Protein AF-A0A2E5C529-F1 (afdb_monomer_lite)

Secondary structure (DSSP, 8-state):
---PPP---HHHHHHHHHHHHHHHHHHHHHSPPPPPP-TTS--GGGHHHHHHHHHTT-----PPPPPBGGGSSS-BSSSSSSBBGGGHHHHHHHHHHHHHH--TT---B--SSHHHHHHHHHHHSS-SB-

Sequence (130 aa):
MNLGTPIISNKRKWLVIAVALSVIALAVIVFESPAIADLSEENRHEVPTLKAQWQKGEVIVLVRHLERCDKADSPCLTGTEGITARSVDKGQALSEDFYRLGLLNSDVYNSPLDRTAQTESIVFGDRGFD

Structure (mmCIF, N/CA/C/O backbone):
data_AF-A0A2E5C529-F1
#
_entry.id   AF-A0A2E5C529-F1
#
loop_
_atom_site.group_PDB
_atom_site.id
_atom_site.type_symbol
_atom_site.label_atom_id
_atom_site.label_alt_id
_atom_site.label_comp_id
_atom_site.label_asym_id
_atom_site.label_entity_id
_atom_site.label_seq_id
_atom_site.pdbx_PDB_ins_code
_atom_site.Cartn_x
_atom_site.Cartn_y
_atom_site.Cartn_z
_atom_site.occupancy
_atom_site.B_iso_or_equiv
_atom_site.auth_seq_id
_atom_site.auth_comp_id
_atom_site.auth_asym_id
_atom_site.auth_atom_id
_atom_site.pdbx_PDB_model_num
ATOM 1 N N . MET A 1 1 ? 42.534 41.849 -46.252 1.00 37.28 1 MET A N 1
ATOM 2 C CA . MET A 1 1 ? 42.667 40.766 -45.253 1.00 37.28 1 MET A CA 1
ATOM 3 C C . MET A 1 1 ? 41.685 39.665 -45.625 1.00 37.28 1 MET A C 1
ATOM 5 O O . MET A 1 1 ? 40.520 39.766 -45.279 1.00 37.28 1 MET A O 1
ATOM 9 N N . ASN A 1 2 ? 42.113 38.675 -46.413 1.00 38.59 2 ASN A N 1
ATOM 10 C CA . ASN A 1 2 ? 41.276 37.515 -46.726 1.00 38.59 2 ASN A CA 1
ATOM 11 C C . ASN A 1 2 ? 41.535 36.450 -45.659 1.00 38.59 2 ASN A C 1
ATOM 13 O O . ASN A 1 2 ? 42.635 35.904 -45.595 1.00 38.59 2 ASN A O 1
ATOM 17 N N . LEU A 1 3 ? 40.545 36.204 -44.798 1.00 46.62 3 LEU A N 1
ATOM 18 C CA . LEU A 1 3 ? 40.567 35.073 -43.877 1.00 46.62 3 LEU A CA 1
ATOM 19 C C . LEU A 1 3 ? 40.492 33.790 -44.710 1.00 46.62 3 LEU A C 1
ATOM 21 O O . LEU A 1 3 ? 39.484 33.522 -45.362 1.00 46.62 3 LEU A O 1
ATOM 25 N N . GLY A 1 4 ? 41.581 33.022 -44.708 1.00 46.84 4 GLY A N 1
ATOM 26 C CA . GLY A 1 4 ? 41.635 31.711 -45.338 1.00 46.84 4 GLY A CA 1
ATOM 27 C C . GLY A 1 4 ? 40.574 30.794 -44.739 1.00 46.84 4 GLY A C 1
ATOM 28 O O . GLY A 1 4 ? 40.568 30.526 -43.538 1.00 46.84 4 GLY A O 1
ATOM 29 N N . THR A 1 5 ? 39.669 30.314 -45.583 1.00 60.31 5 THR A N 1
ATOM 30 C CA . THR A 1 5 ? 38.733 29.254 -45.230 1.00 60.31 5 THR A CA 1
ATOM 31 C C . THR A 1 5 ? 39.529 27.972 -44.962 1.00 60.31 5 THR A C 1
ATOM 33 O O . THR A 1 5 ? 40.329 27.556 -45.804 1.00 60.31 5 THR A O 1
ATOM 36 N N . PRO A 1 6 ? 39.371 27.318 -43.797 1.00 58.84 6 PRO A N 1
ATOM 37 C CA . PRO A 1 6 ? 40.103 26.092 -43.524 1.00 58.84 6 PRO A CA 1
ATOM 38 C C . PRO A 1 6 ? 39.607 24.988 -44.465 1.00 58.84 6 PRO A C 1
ATOM 40 O O . PRO A 1 6 ? 38.444 24.584 -44.417 1.00 58.84 6 PRO A O 1
ATOM 43 N N . ILE A 1 7 ? 40.495 24.480 -45.323 1.00 59.84 7 ILE A N 1
ATOM 44 C CA . ILE A 1 7 ? 40.235 23.320 -46.184 1.00 59.84 7 ILE A CA 1
ATOM 45 C C . ILE A 1 7 ? 40.191 22.082 -45.283 1.00 59.84 7 ILE A C 1
ATOM 47 O O . ILE A 1 7 ? 41.201 21.458 -44.964 1.00 59.84 7 ILE A O 1
ATOM 51 N N . ILE A 1 8 ? 38.996 21.750 -44.802 1.00 59.84 8 ILE A N 1
ATOM 52 C CA . ILE A 1 8 ? 38.764 20.549 -44.003 1.00 59.84 8 ILE A CA 1
ATOM 53 C C . ILE A 1 8 ? 38.844 19.338 -44.942 1.00 59.84 8 ILE A C 1
ATOM 55 O O . ILE A 1 8 ? 37.972 19.153 -45.791 1.00 59.84 8 ILE A O 1
ATOM 59 N N . SER A 1 9 ? 39.885 18.515 -44.776 1.00 71.44 9 SER A N 1
ATOM 60 C CA . SER A 1 9 ? 40.046 17.214 -45.446 1.00 71.44 9 SER A CA 1
ATOM 61 C C . SER A 1 9 ? 38.760 16.387 -45.361 1.00 71.44 9 SER A C 1
ATOM 63 O O . SER A 1 9 ? 38.138 16.318 -44.297 1.00 71.44 9 SER A O 1
ATOM 65 N N . ASN A 1 10 ? 38.383 15.725 -46.461 1.00 75.25 10 ASN A N 1
ATOM 66 C CA . ASN A 1 10 ? 37.157 14.926 -46.543 1.00 75.25 10 ASN A CA 1
ATOM 67 C C . ASN A 1 10 ? 37.049 13.941 -45.365 1.00 75.25 10 ASN A C 1
ATOM 69 O O . ASN A 1 10 ? 36.001 13.852 -44.737 1.00 75.25 10 ASN A O 1
ATOM 73 N N . LYS A 1 11 ? 38.162 13.306 -44.968 1.00 77.06 11 LYS A N 1
ATOM 74 C CA . LYS A 1 11 ? 38.215 12.369 -43.831 1.00 77.06 11 LYS A CA 1
ATOM 75 C C . LYS A 1 11 ? 37.809 13.011 -42.497 1.00 77.06 11 LYS A C 1
ATOM 77 O O . LYS A 1 11 ? 37.128 12.379 -41.699 1.00 77.06 11 LYS A O 1
ATOM 82 N N . ARG A 1 12 ? 38.179 14.277 -42.268 1.00 82.19 12 ARG A N 1
ATOM 83 C CA . ARG A 1 12 ? 37.823 15.021 -41.049 1.00 82.19 12 ARG A CA 1
ATOM 84 C C . ARG A 1 12 ? 36.345 15.423 -41.044 1.00 82.19 12 ARG A C 1
ATOM 86 O O . ARG A 1 12 ? 35.736 15.412 -39.983 1.00 82.19 12 ARG A O 1
ATOM 93 N N . LYS 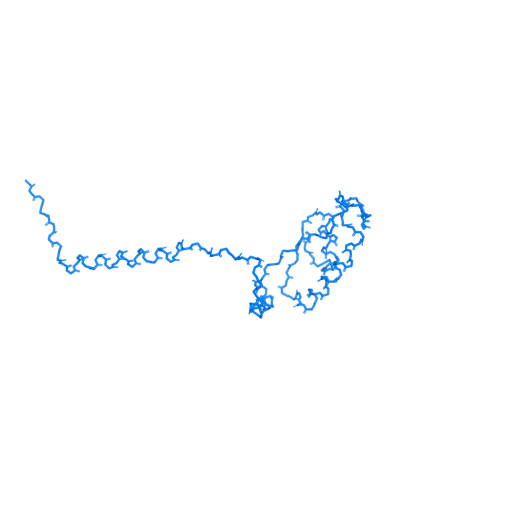A 1 13 ? 35.754 15.714 -42.212 1.00 84.00 13 LYS A N 1
ATOM 94 C CA . LYS A 1 13 ? 34.302 15.953 -42.337 1.00 84.00 13 LYS A CA 1
ATOM 95 C C . LYS A 1 13 ? 33.501 14.693 -42.000 1.00 84.00 13 LYS A C 1
ATOM 97 O O . LYS A 1 13 ? 32.586 14.766 -41.190 1.00 84.00 13 LYS A O 1
ATOM 102 N N . TRP A 1 14 ? 33.896 13.543 -42.549 1.00 90.00 14 TRP A N 1
ATOM 103 C CA . TRP A 1 14 ? 33.265 12.252 -42.251 1.00 90.00 14 TRP A CA 1
ATOM 104 C C . TRP A 1 14 ? 33.359 11.878 -40.768 1.00 90.00 14 TRP A C 1
ATOM 106 O O . TRP A 1 14 ? 32.382 11.405 -40.197 1.00 90.00 14 TRP A O 1
ATOM 116 N N . LEU A 1 15 ? 34.498 12.153 -40.124 1.00 92.69 15 LEU A N 1
ATOM 117 C CA . LEU A 1 15 ? 34.688 11.864 -38.702 1.00 92.69 15 LEU A CA 1
ATOM 118 C C . LEU A 1 15 ? 33.799 12.741 -37.805 1.00 92.69 15 LEU A C 1
ATOM 120 O O . LEU A 1 15 ? 33.190 12.233 -36.871 1.00 92.69 15 LEU A O 1
ATOM 124 N N . VAL A 1 16 ? 33.658 14.032 -38.123 1.00 92.31 16 VAL A N 1
ATOM 125 C CA . VAL A 1 16 ? 32.743 14.935 -37.400 1.00 92.31 16 VAL A CA 1
ATOM 126 C C . VAL A 1 16 ? 31.286 14.497 -37.565 1.00 92.31 16 VAL A C 1
ATOM 128 O O . VAL A 1 16 ? 30.544 14.491 -36.587 1.00 92.31 16 VAL A O 1
ATOM 131 N N . ILE A 1 17 ? 30.884 14.085 -38.771 1.00 94.25 17 ILE A N 1
ATOM 132 C CA . ILE A 1 17 ? 29.526 13.581 -39.030 1.00 94.25 17 ILE A CA 1
ATOM 133 C C . ILE A 1 17 ? 29.262 12.302 -38.232 1.00 94.25 17 ILE A C 1
ATOM 135 O O . ILE A 1 17 ? 28.224 12.199 -37.585 1.00 94.25 17 ILE A O 1
ATOM 139 N N . ALA A 1 18 ? 30.199 11.351 -38.229 1.00 95.06 18 ALA A N 1
ATOM 140 C CA . ALA A 1 18 ? 30.051 10.104 -37.484 1.00 95.06 18 ALA A CA 1
ATOM 141 C C . ALA A 1 18 ? 29.884 10.357 -35.978 1.00 95.06 18 ALA A C 1
ATOM 143 O O . ALA A 1 18 ? 28.984 9.803 -35.358 1.00 95.06 18 ALA A O 1
ATOM 144 N N . VAL A 1 19 ? 30.700 11.246 -35.403 1.00 96.19 19 VAL A N 1
ATOM 145 C CA . VAL A 1 19 ? 30.600 11.618 -33.983 1.00 96.19 19 VAL A CA 1
ATOM 146 C C . VAL A 1 19 ? 29.263 12.297 -33.687 1.00 96.19 19 VAL A C 1
ATOM 148 O O . VAL A 1 19 ? 28.610 11.944 -32.709 1.00 96.19 19 VAL A O 1
ATOM 151 N N . ALA A 1 20 ? 28.827 13.231 -34.536 1.00 95.69 20 ALA A N 1
ATOM 152 C CA . ALA A 1 20 ? 27.545 13.909 -34.363 1.00 95.69 20 ALA A CA 1
ATOM 153 C C . ALA A 1 20 ? 26.367 12.922 -34.407 1.00 95.69 20 ALA A C 1
ATOM 155 O O . ALA A 1 20 ? 25.486 12.991 -33.553 1.00 95.69 20 ALA A O 1
ATOM 156 N N . LEU A 1 21 ? 26.378 11.968 -35.343 1.00 96.81 21 LEU A N 1
ATOM 157 C CA . LEU A 1 21 ? 25.353 10.926 -35.432 1.00 96.81 21 LEU A CA 1
ATOM 158 C C . LEU A 1 21 ? 25.348 10.018 -34.199 1.00 96.81 21 LEU A C 1
ATOM 160 O O . LEU A 1 21 ? 24.276 9.731 -33.675 1.00 96.81 21 LEU A O 1
ATOM 164 N N . SER A 1 22 ? 26.518 9.618 -33.696 1.00 96.19 22 SER A N 1
ATOM 165 C CA . SER A 1 22 ? 26.614 8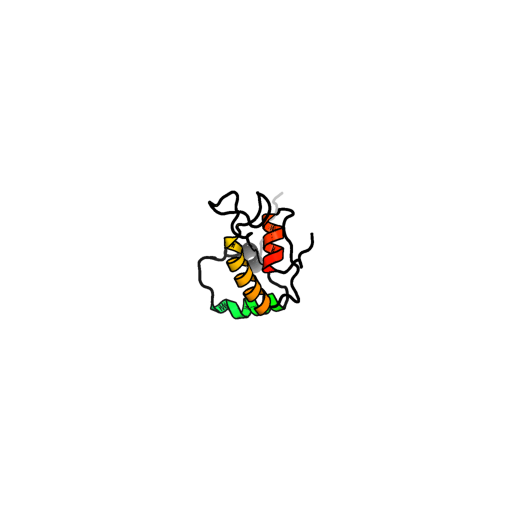.813 -32.472 1.00 96.19 22 SER A CA 1
ATOM 166 C C . SER A 1 22 ? 26.078 9.553 -31.246 1.00 96.19 22 SER A C 1
ATOM 168 O O . SER A 1 22 ? 25.374 8.957 -30.437 1.00 96.19 22 SER A O 1
ATOM 170 N N . VAL A 1 23 ? 26.372 10.851 -31.113 1.00 96.81 23 VAL A N 1
ATOM 171 C CA . VAL A 1 23 ? 25.853 11.679 -30.011 1.00 96.81 23 VAL A CA 1
ATOM 172 C C . VAL A 1 23 ? 24.336 11.826 -30.107 1.00 96.81 23 VAL A C 1
ATOM 174 O O . VAL A 1 23 ? 23.655 11.697 -29.094 1.00 96.81 23 VAL A O 1
ATOM 177 N N . ILE A 1 24 ? 23.795 12.044 -31.309 1.00 96.06 24 ILE A N 1
ATOM 178 C CA . ILE A 1 24 ? 22.344 12.125 -31.526 1.00 96.06 24 ILE A CA 1
ATOM 179 C C . ILE A 1 24 ? 21.677 10.787 -31.192 1.00 96.06 24 ILE A C 1
ATOM 181 O O . ILE A 1 24 ? 20.684 10.777 -30.473 1.00 96.06 24 ILE A O 1
ATOM 185 N N . ALA A 1 25 ? 22.230 9.664 -31.654 1.00 95.44 25 ALA A N 1
ATOM 186 C CA . ALA A 1 25 ? 21.694 8.338 -31.352 1.00 95.44 25 ALA A CA 1
ATOM 187 C C . ALA A 1 25 ? 21.698 8.052 -29.843 1.00 95.44 25 ALA A C 1
ATOM 189 O O . ALA A 1 25 ? 20.701 7.582 -29.302 1.00 95.44 25 ALA A O 1
ATOM 190 N N . LEU A 1 26 ? 22.787 8.397 -29.150 1.00 95.38 26 LEU A N 1
ATOM 191 C CA . LEU A 1 26 ? 22.873 8.248 -27.700 1.00 95.38 26 LEU A CA 1
ATOM 192 C C . LEU A 1 26 ? 21.856 9.141 -26.980 1.00 95.38 26 LEU A C 1
ATOM 194 O O . LEU A 1 26 ? 21.214 8.691 -26.038 1.00 95.38 26 LEU A O 1
ATOM 198 N N . ALA A 1 27 ? 21.680 10.384 -27.435 1.00 94.44 27 ALA A N 1
ATOM 199 C CA . ALA A 1 27 ? 20.683 11.288 -26.877 1.00 94.44 27 ALA A CA 1
ATOM 200 C C . ALA A 1 27 ? 19.263 10.731 -27.052 1.00 94.44 27 ALA A C 1
ATOM 202 O O . ALA A 1 27 ? 18.497 10.749 -26.098 1.00 94.44 27 ALA A O 1
ATOM 203 N N . VAL A 1 28 ? 18.926 10.180 -28.222 1.00 93.50 28 VAL A N 1
ATOM 204 C CA . VAL A 1 28 ? 17.614 9.550 -28.448 1.00 93.50 28 VAL A CA 1
ATOM 205 C C . VAL A 1 28 ? 17.370 8.417 -27.452 1.00 93.50 28 VAL A C 1
ATO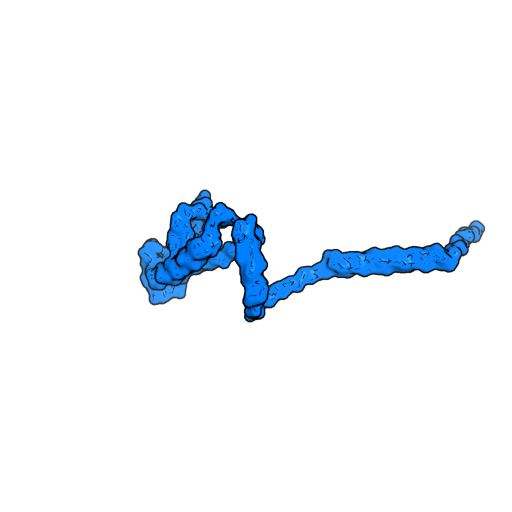M 207 O O . VAL A 1 28 ? 16.312 8.396 -26.843 1.00 93.50 28 VAL A O 1
ATOM 210 N N . ILE A 1 29 ? 18.355 7.543 -27.223 1.00 88.69 29 ILE A N 1
ATOM 211 C CA . ILE A 1 29 ? 18.228 6.418 -26.278 1.00 88.69 29 ILE A CA 1
ATOM 212 C C . ILE A 1 29 ? 18.095 6.912 -24.829 1.00 88.69 29 ILE A C 1
ATOM 214 O O . ILE A 1 29 ? 17.302 6.383 -24.060 1.00 88.69 29 ILE A O 1
ATOM 218 N N . VAL A 1 30 ? 18.874 7.923 -24.435 1.00 91.00 30 VAL A N 1
ATOM 219 C CA . VAL A 1 30 ? 18.879 8.440 -23.053 1.00 91.00 30 VAL A CA 1
ATOM 220 C C . VAL A 1 30 ? 17.621 9.249 -22.733 1.00 91.00 30 VAL A C 1
ATOM 222 O O . VAL A 1 30 ? 17.161 9.232 -21.594 1.00 91.00 30 VAL A O 1
ATOM 225 N N . PHE A 1 31 ? 17.077 9.971 -23.713 1.00 91.06 31 PHE A N 1
ATOM 226 C CA . PHE A 1 31 ? 15.884 10.804 -23.543 1.00 91.06 31 PHE A CA 1
ATOM 227 C C . PHE A 1 31 ? 14.587 10.102 -23.961 1.00 91.06 31 PHE A C 1
ATOM 229 O O . PHE A 1 31 ? 13.526 10.733 -23.952 1.00 91.06 31 PHE A O 1
ATOM 236 N N . GLU A 1 32 ? 14.642 8.818 -24.315 1.00 85.25 32 GLU A N 1
ATOM 237 C CA . GLU A 1 32 ? 13.442 8.030 -24.565 1.00 85.25 32 GLU A CA 1
ATOM 238 C C . GLU A 1 32 ? 12.639 7.931 -23.262 1.00 85.25 32 GLU A C 1
ATOM 240 O O . GLU A 1 32 ? 13.156 7.564 -22.206 1.00 85.25 32 GLU A O 1
ATOM 245 N N . SER A 1 33 ? 11.372 8.348 -23.308 1.00 76.31 33 SER A N 1
ATOM 246 C CA . SER A 1 33 ? 10.517 8.284 -22.124 1.00 76.31 33 SER A CA 1
ATOM 247 C C . SER A 1 33 ? 10.250 6.820 -21.779 1.00 76.31 33 SER A C 1
ATOM 249 O O . SER A 1 33 ? 9.952 6.044 -22.691 1.00 76.31 33 SER A O 1
ATOM 251 N N . PRO A 1 34 ? 10.312 6.423 -20.495 1.00 75.94 34 PRO A N 1
ATOM 252 C CA . PRO A 1 34 ? 9.933 5.073 -20.113 1.00 75.94 34 PRO A CA 1
ATOM 253 C C . PRO A 1 34 ? 8.487 4.829 -20.551 1.00 75.94 34 PRO A C 1
ATOM 255 O O . PRO A 1 34 ? 7.615 5.673 -20.324 1.00 75.94 34 PRO A O 1
ATOM 258 N N . ALA A 1 35 ? 8.239 3.691 -21.200 1.00 76.31 35 ALA A N 1
ATOM 259 C CA . ALA A 1 35 ? 6.883 3.290 -21.537 1.00 76.31 35 ALA A CA 1
ATOM 260 C C . ALA A 1 35 ? 6.052 3.236 -20.246 1.00 76.31 35 ALA A C 1
ATOM 262 O O . ALA A 1 35 ? 6.467 2.633 -19.254 1.00 76.31 35 ALA A O 1
ATOM 263 N N . ILE A 1 36 ? 4.897 3.902 -20.243 1.00 72.44 36 ILE A N 1
ATOM 264 C CA . ILE A 1 36 ? 3.963 3.810 -19.122 1.00 72.44 36 ILE A CA 1
ATOM 265 C C . ILE A 1 36 ? 3.389 2.398 -19.167 1.00 72.44 36 ILE A C 1
ATOM 267 O O . ILE A 1 36 ? 2.797 2.016 -20.175 1.00 72.44 36 ILE A O 1
ATOM 271 N N . ALA A 1 37 ? 3.590 1.626 -18.100 1.00 71.75 37 ALA A N 1
ATOM 272 C CA . ALA A 1 37 ? 3.018 0.293 -18.003 1.00 71.75 37 ALA A CA 1
ATOM 273 C C . ALA A 1 37 ? 1.489 0.381 -18.111 1.00 71.75 37 ALA A C 1
ATOM 275 O O . ALA A 1 37 ? 0.852 1.129 -17.362 1.00 71.75 37 ALA A O 1
ATOM 276 N N . ASP A 1 38 ? 0.906 -0.382 -19.034 1.00 72.94 38 ASP A N 1
ATOM 277 C CA . ASP A 1 38 ? -0.538 -0.558 -19.080 1.00 72.94 38 ASP A CA 1
ATOM 278 C C . ASP A 1 38 ? -0.951 -1.477 -17.927 1.00 72.94 38 ASP A C 1
ATOM 280 O O . ASP A 1 38 ? -0.826 -2.698 -17.987 1.00 72.94 38 ASP A O 1
ATOM 284 N N . LEU A 1 39 ? -1.433 -0.872 -16.842 1.00 69.69 39 LEU A N 1
ATOM 285 C CA . LEU A 1 39 ? -1.876 -1.596 -15.649 1.00 69.69 39 LEU A CA 1
ATOM 286 C C . LEU A 1 39 ? -3.170 -2.399 -15.880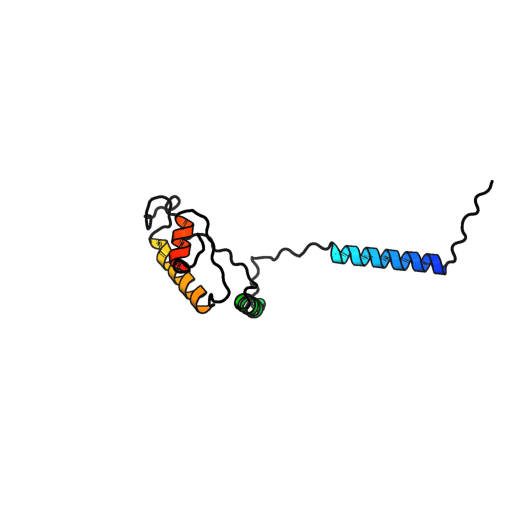 1.00 69.69 39 LEU A C 1
ATOM 288 O O . LEU A 1 39 ? -3.615 -3.095 -14.967 1.00 69.69 39 LEU A O 1
ATOM 292 N N . SER A 1 40 ? -3.797 -2.282 -17.058 1.00 74.88 40 SER A N 1
ATOM 293 C CA . SER A 1 40 ? -4.940 -3.109 -17.455 1.00 74.88 40 SER A CA 1
ATOM 294 C C . SER A 1 40 ? -4.532 -4.427 -18.122 1.00 74.88 40 SER A C 1
ATOM 296 O O . SER A 1 40 ? -5.356 -5.342 -18.206 1.00 74.88 40 SER A O 1
ATOM 298 N N . GLU A 1 41 ? -3.273 -4.556 -18.553 1.00 75.00 41 GLU A N 1
ATOM 299 C CA . GLU A 1 41 ? -2.760 -5.761 -19.197 1.00 75.00 41 GLU A CA 1
ATOM 300 C C . GLU A 1 41 ? -2.374 -6.832 -18.165 1.00 75.00 41 GLU A C 1
ATOM 302 O O . GLU A 1 41 ? -1.717 -6.582 -17.151 1.00 75.00 41 GLU A O 1
ATOM 307 N N . GLU A 1 42 ? -2.791 -8.073 -18.421 1.00 71.44 42 GLU A N 1
ATOM 308 C CA . GLU A 1 42 ? -2.503 -9.198 -17.541 1.00 71.44 42 GLU A CA 1
ATOM 309 C C . GLU A 1 42 ? -1.081 -9.748 -17.773 1.00 71.44 42 GLU A C 1
ATOM 311 O O . GLU A 1 42 ? -0.856 -10.703 -18.518 1.00 71.44 42 GLU A O 1
ATOM 316 N N . ASN A 1 43 ? -0.103 -9.195 -17.054 1.00 77.44 43 ASN A N 1
ATOM 317 C CA . ASN A 1 43 ? 1.304 -9.607 -17.130 1.00 77.44 43 ASN A CA 1
ATOM 318 C C . ASN A 1 43 ? 1.641 -10.803 -16.219 1.00 77.44 43 ASN A C 1
ATOM 320 O O . ASN A 1 43 ? 2.584 -10.778 -15.427 1.00 77.44 43 ASN A O 1
ATOM 324 N N . ARG A 1 44 ? 0.891 -11.912 -16.340 1.00 78.19 44 ARG A N 1
ATOM 325 C CA . ARG A 1 44 ? 1.112 -13.134 -15.525 1.00 78.19 44 ARG A CA 1
ATOM 326 C C . ARG A 1 44 ? 2.542 -13.681 -15.610 1.00 78.19 44 ARG A C 1
ATOM 328 O O . ARG A 1 44 ? 3.024 -14.268 -14.643 1.00 78.19 44 ARG A O 1
ATOM 335 N N . HIS A 1 45 ? 3.215 -13.487 -16.742 1.00 84.62 45 HIS A N 1
ATOM 336 C CA . HIS A 1 45 ? 4.594 -13.928 -16.961 1.00 84.62 45 HIS A CA 1
ATOM 337 C C . HIS A 1 45 ? 5.604 -13.211 -16.051 1.00 84.62 45 HIS A C 1
ATOM 339 O O . HIS A 1 45 ? 6.664 -13.767 -15.771 1.00 84.62 45 HIS A O 1
ATOM 345 N N . GLU A 1 46 ? 5.274 -12.020 -15.545 1.00 86.94 46 GLU A N 1
ATOM 346 C CA . GLU A 1 46 ? 6.144 -11.231 -14.666 1.00 86.94 46 GLU A CA 1
ATOM 347 C C . GLU A 1 46 ? 5.993 -11.595 -13.185 1.00 86.94 46 GLU A C 1
ATOM 349 O O . GLU A 1 46 ? 6.845 -11.242 -12.371 1.00 86.94 46 GLU A O 1
ATOM 354 N N . VAL A 1 47 ? 4.954 -12.357 -12.817 1.00 88.94 47 VAL A N 1
ATOM 355 C CA . VAL A 1 47 ? 4.677 -12.745 -11.422 1.00 88.94 47 VAL A CA 1
ATOM 356 C C . VAL A 1 47 ? 5.884 -13.392 -10.724 1.00 88.94 47 VAL A C 1
ATOM 358 O O . VAL A 1 47 ? 6.134 -13.044 -9.569 1.00 88.94 47 VAL A O 1
ATOM 361 N N . PRO A 1 48 ? 6.663 -14.304 -11.347 1.00 92.56 48 PRO A N 1
ATOM 362 C CA . PRO A 1 48 ? 7.863 -14.852 -10.714 1.00 92.56 48 PRO A CA 1
ATOM 363 C C . PRO A 1 48 ? 8.916 -13.781 -10.402 1.00 92.56 48 PRO A C 1
ATOM 365 O O . PRO A 1 48 ? 9.490 -13.791 -9.313 1.00 92.56 48 PRO A O 1
ATOM 368 N N . THR A 1 49 ? 9.135 -12.840 -11.324 1.00 93.94 49 THR A N 1
ATOM 369 C CA . THR A 1 49 ? 10.070 -11.719 -11.148 1.00 93.94 49 THR A CA 1
ATOM 370 C C . THR A 1 49 ? 9.599 -10.796 -10.031 1.00 93.94 49 THR A C 1
ATOM 372 O O . THR A 1 49 ? 10.375 -10.503 -9.124 1.00 93.94 49 THR A O 1
ATOM 375 N N . LEU A 1 50 ? 8.317 -10.422 -10.032 1.00 92.38 50 LEU A N 1
ATOM 376 C CA . LEU A 1 50 ? 7.727 -9.575 -8.998 1.00 92.38 50 LEU A CA 1
ATOM 377 C C . LEU A 1 50 ? 7.824 -10.225 -7.611 1.00 92.38 50 LEU A C 1
ATOM 379 O O . LEU A 1 50 ? 8.196 -9.570 -6.641 1.00 92.38 50 LEU A O 1
ATOM 383 N N . LYS A 1 51 ? 7.565 -11.536 -7.508 1.00 93.56 51 LYS A N 1
ATOM 384 C CA . LYS A 1 51 ? 7.750 -12.288 -6.257 1.00 93.56 51 LYS A CA 1
ATOM 385 C C . LYS A 1 51 ? 9.210 -12.300 -5.807 1.00 93.56 51 LYS A C 1
ATOM 387 O O . LYS A 1 51 ? 9.471 -12.152 -4.617 1.00 93.56 51 LYS A O 1
ATOM 392 N N . ALA A 1 52 ? 10.158 -12.462 -6.729 1.00 95.12 52 ALA A N 1
ATOM 393 C CA . ALA A 1 52 ? 11.581 -12.428 -6.401 1.00 95.12 52 ALA A CA 1
ATOM 394 C C . ALA A 1 52 ? 12.031 -11.041 -5.910 1.00 95.12 52 ALA A C 1
ATOM 396 O O . ALA A 1 52 ? 12.798 -10.962 -4.954 1.00 95.12 52 ALA A O 1
ATOM 397 N N . GLN A 1 53 ? 11.538 -9.963 -6.525 1.00 95.50 53 GLN A N 1
ATOM 398 C CA . GLN A 1 53 ? 11.790 -8.584 -6.094 1.00 95.50 53 GLN A CA 1
ATOM 399 C C . GLN A 1 53 ? 11.153 -8.292 -4.730 1.00 95.50 53 GLN A C 1
ATOM 401 O O . GLN A 1 53 ? 11.796 -7.700 -3.866 1.00 95.50 53 GLN A O 1
ATOM 406 N N . TRP A 1 54 ? 9.927 -8.771 -4.492 1.00 95.75 54 TRP A N 1
ATOM 407 C CA . TRP A 1 54 ? 9.253 -8.656 -3.195 1.00 95.75 54 TRP A CA 1
ATOM 408 C C . TRP A 1 54 ? 10.090 -9.268 -2.066 1.00 95.75 54 TRP A C 1
ATOM 410 O O . TRP A 1 54 ? 10.347 -8.607 -1.066 1.00 95.75 54 TRP A O 1
ATOM 420 N N . GLN A 1 55 ? 10.605 -10.491 -2.252 1.00 94.81 55 GLN A N 1
ATOM 421 C CA . GLN A 1 55 ? 11.457 -11.144 -1.246 1.00 94.81 55 GLN A CA 1
ATOM 422 C C . GLN A 1 55 ? 12.745 -10.361 -0.941 1.00 94.81 55 GLN A C 1
ATOM 424 O O . GLN A 1 55 ? 13.307 -10.516 0.141 1.00 94.81 55 GLN A O 1
ATOM 429 N N . LYS A 1 56 ? 13.214 -9.524 -1.872 1.00 96.06 56 LYS A N 1
ATOM 430 C CA . LYS A 1 56 ? 14.400 -8.672 -1.707 1.00 96.06 56 LYS A CA 1
ATOM 431 C C . LYS A 1 56 ? 14.094 -7.283 -1.133 1.00 96.06 56 LYS A C 1
ATOM 433 O O . LYS A 1 56 ? 15.036 -6.537 -0.894 1.00 96.06 56 LYS A O 1
ATOM 438 N N . GLY A 1 57 ? 12.823 -6.925 -0.934 1.00 95.94 57 GLY A N 1
ATOM 439 C CA . GLY A 1 57 ? 12.431 -5.567 -0.537 1.00 95.94 57 GLY A CA 1
ATOM 440 C C . GLY A 1 57 ? 12.543 -4.537 -1.671 1.00 95.94 57 GLY A C 1
ATOM 441 O O . GLY A 1 57 ? 12.700 -3.350 -1.418 1.00 95.94 57 GLY A O 1
ATOM 442 N N . GLU A 1 58 ? 12.481 -4.974 -2.933 1.00 96.12 58 GLU A N 1
ATOM 443 C CA . GLU A 1 58 ? 12.644 -4.115 -4.123 1.00 96.12 58 GLU A CA 1
ATOM 444 C C . GLU A 1 58 ? 11.297 -3.630 -4.701 1.00 96.12 58 GLU A C 1
ATOM 446 O O . GLU A 1 58 ? 11.241 -3.118 -5.818 1.00 96.12 58 GLU A O 1
ATOM 451 N N . VAL A 1 59 ? 10.195 -3.814 -3.966 1.00 94.50 59 VAL A N 1
ATOM 452 C CA . VAL A 1 59 ? 8.829 -3.521 -4.427 1.00 94.50 59 VAL A CA 1
ATOM 453 C C . VAL A 1 59 ? 8.137 -2.579 -3.452 1.00 94.50 59 VAL A C 1
ATOM 455 O O . VAL A 1 59 ? 8.107 -2.832 -2.252 1.00 94.50 59 VAL A O 1
ATOM 458 N N . ILE A 1 60 ? 7.508 -1.532 -3.988 1.00 94.75 60 ILE A N 1
ATOM 459 C CA . ILE A 1 60 ? 6.585 -0.673 -3.244 1.00 94.75 60 ILE A CA 1
ATOM 460 C C . ILE A 1 60 ? 5.159 -1.100 -3.585 1.00 94.75 60 ILE A C 1
ATOM 462 O O . ILE A 1 60 ? 4.781 -1.135 -4.757 1.00 94.75 60 ILE A O 1
ATOM 466 N N . VAL A 1 61 ? 4.358 -1.397 -2.562 1.00 94.12 61 VAL A N 1
ATOM 467 C CA . VAL A 1 61 ? 2.944 -1.753 -2.717 1.00 94.12 61 VAL A CA 1
ATOM 468 C C . VAL A 1 61 ? 2.073 -0.639 -2.155 1.00 94.12 61 VAL A C 1
ATOM 470 O O . VAL A 1 61 ? 2.255 -0.203 -1.023 1.00 94.12 61 VAL A O 1
ATOM 473 N N . LEU A 1 62 ? 1.100 -0.190 -2.949 1.00 95.44 62 LEU A N 1
ATOM 474 C CA . LEU A 1 62 ? 0.110 0.792 -2.524 1.00 95.44 62 LEU A CA 1
ATOM 475 C C . LEU A 1 62 ? -1.200 0.083 -2.199 1.00 95.44 62 LEU A C 1
ATOM 477 O O . LEU A 1 62 ? -1.887 -0.420 -3.088 1.00 95.44 62 LEU A O 1
ATOM 481 N N . VAL A 1 63 ? -1.561 0.077 -0.919 1.00 95.44 63 VAL A N 1
ATOM 482 C CA . VAL A 1 63 ? -2.848 -0.438 -0.451 1.00 95.44 63 VAL A CA 1
ATOM 483 C C . VAL A 1 63 ? -3.764 0.741 -0.166 1.00 95.44 63 VAL A C 1
ATOM 485 O O . VAL A 1 63 ? -3.453 1.627 0.630 1.00 95.44 63 VAL A O 1
ATOM 488 N N . ARG A 1 64 ? -4.924 0.767 -0.823 1.00 96.00 64 ARG A N 1
ATOM 489 C CA . ARG A 1 64 ? -5.979 1.714 -0.466 1.00 96.00 64 ARG A CA 1
ATOM 490 C C . ARG A 1 64 ? -6.648 1.245 0.824 1.00 96.00 64 ARG A C 1
ATOM 492 O O . ARG A 1 64 ? -6.864 0.052 1.001 1.00 96.00 64 ARG A O 1
ATOM 499 N N . HIS A 1 65 ? -7.033 2.196 1.675 1.00 97.00 65 HIS A N 1
ATOM 500 C CA . HIS A 1 65 ? -7.873 1.914 2.839 1.00 97.00 65 HIS A CA 1
ATOM 501 C C . HIS A 1 65 ? -9.099 1.063 2.455 1.00 97.00 65 HIS A C 1
ATOM 503 O O . HIS A 1 65 ? -9.646 1.204 1.352 1.00 97.00 65 HIS A O 1
ATOM 509 N N . LEU A 1 66 ? -9.566 0.235 3.389 1.00 97.50 66 LEU A N 1
ATOM 510 C CA . LEU A 1 66 ? -10.821 -0.500 3.254 1.00 97.50 66 LEU A CA 1
ATOM 511 C C . LEU A 1 66 ? -12.011 0.463 3.105 1.00 97.50 66 LEU A C 1
ATOM 513 O O . LEU A 1 66 ? -11.881 1.685 3.231 1.00 97.50 66 LEU A O 1
ATOM 517 N N . GLU A 1 67 ? -13.178 -0.077 2.761 1.00 97.19 67 GLU A N 1
ATOM 518 C CA . GLU A 1 67 ? -14.373 0.720 2.481 1.00 97.19 67 GLU A CA 1
ATOM 519 C C . GLU A 1 67 ? -14.666 1.704 3.620 1.00 97.19 67 GLU A C 1
ATOM 521 O O . GLU A 1 67 ? -14.766 1.317 4.778 1.00 97.19 67 GLU A O 1
ATOM 526 N N . ARG A 1 68 ? -14.817 2.985 3.278 1.00 95.94 68 ARG A N 1
ATOM 527 C CA . ARG A 1 68 ? -15.131 4.039 4.245 1.00 95.94 68 ARG A CA 1
ATOM 528 C C . ARG A 1 68 ? -16.589 3.974 4.668 1.00 95.94 68 ARG A C 1
ATOM 530 O O . ARG A 1 68 ? -17.454 3.828 3.804 1.00 95.94 68 ARG A O 1
ATOM 537 N N . CYS A 1 69 ? -16.869 4.190 5.949 1.00 93.94 69 CYS A N 1
ATOM 538 C CA . CYS A 1 69 ? -18.250 4.240 6.428 1.00 93.94 69 CYS A CA 1
ATOM 539 C C . CYS A 1 69 ? -18.954 5.582 6.180 1.00 93.94 69 CYS A C 1
ATOM 541 O O . CYS A 1 69 ? -20.156 5.590 5.956 1.00 93.94 69 CYS A O 1
ATOM 543 N N . ASP A 1 70 ? -18.231 6.701 6.078 1.00 89.56 70 ASP A N 1
ATOM 544 C CA . ASP A 1 70 ? -18.826 8.018 5.772 1.00 89.56 70 ASP A CA 1
ATOM 545 C C . ASP A 1 70 ? -19.320 8.157 4.313 1.00 89.56 70 ASP A C 1
ATOM 547 O O . ASP A 1 70 ? -19.958 9.144 3.938 1.00 89.56 70 ASP A O 1
ATOM 551 N N . LYS A 1 71 ? -19.000 7.176 3.460 1.00 87.75 71 LYS A N 1
ATOM 552 C CA . LYS A 1 71 ? -19.384 7.121 2.038 1.00 87.75 71 LYS A CA 1
ATOM 553 C C . LYS A 1 71 ? -20.231 5.905 1.680 1.00 87.75 71 LYS A C 1
ATOM 555 O O . LYS A 1 71 ? -20.576 5.748 0.510 1.00 87.75 71 LYS A O 1
ATOM 560 N N . ALA A 1 72 ? -20.549 5.061 2.652 1.00 85.88 72 ALA A N 1
ATOM 561 C CA . ALA A 1 72 ? -21.306 3.840 2.450 1.00 85.88 72 ALA A CA 1
ATOM 562 C C . ALA A 1 72 ? -22.545 3.841 3.343 1.00 85.88 72 ALA A C 1
ATOM 564 O O . ALA A 1 72 ? -22.503 4.300 4.478 1.00 85.88 72 ALA A O 1
ATOM 565 N N . ASP A 1 73 ? -23.634 3.256 2.853 1.00 88.62 73 ASP A N 1
ATOM 566 C CA . ASP A 1 73 ? -24.782 2.920 3.696 1.00 88.62 73 ASP A CA 1
ATOM 567 C C . ASP A 1 73 ? -24.457 1.644 4.492 1.00 88.62 73 ASP A C 1
ATOM 569 O O . ASP A 1 73 ? -24.861 0.528 4.152 1.00 88.62 73 ASP A O 1
ATOM 573 N N . SER A 1 74 ? -23.541 1.781 5.452 1.00 90.00 74 SER A N 1
ATOM 574 C CA . SER A 1 74 ? -23.059 0.695 6.301 1.00 90.00 74 SER A CA 1
ATOM 575 C C . SER A 1 74 ? -22.498 1.244 7.611 1.00 90.00 74 SER A C 1
ATOM 577 O O . SER A 1 74 ? -21.765 2.233 7.581 1.00 90.00 74 SER A O 1
ATOM 579 N N . PRO A 1 75 ? -22.731 0.565 8.749 1.00 92.38 75 PRO A N 1
ATOM 580 C CA . PRO A 1 75 ? -22.140 0.958 10.021 1.00 92.38 75 PRO A CA 1
ATOM 581 C C . PRO A 1 75 ? -20.609 1.006 9.966 1.00 92.38 75 PRO A C 1
ATOM 583 O O . PRO A 1 75 ? -19.967 0.133 9.363 1.00 92.38 75 PRO A O 1
ATOM 586 N N . CYS A 1 76 ? -20.038 2.008 10.636 1.00 94.69 76 CYS A N 1
ATOM 587 C CA . CYS A 1 76 ? -18.610 2.060 10.926 1.00 94.69 76 CYS A CA 1
ATOM 588 C C . CYS A 1 76 ? -18.213 0.900 11.844 1.00 94.69 76 CYS A C 1
ATOM 590 O O . CYS A 1 76 ? -18.995 0.489 12.702 1.00 94.69 76 CYS A O 1
ATOM 592 N N . LEU A 1 77 ? -16.989 0.399 11.679 1.00 95.19 77 LEU A N 1
ATOM 593 C CA . LEU A 1 77 ? -16.391 -0.550 12.616 1.00 95.19 77 LEU A CA 1
ATOM 594 C C . LEU A 1 77 ? -16.204 0.105 13.993 1.00 95.19 77 LEU A C 1
ATOM 596 O O . LEU A 1 77 ? -16.661 -0.421 15.003 1.00 95.19 77 LEU A O 1
ATOM 600 N N . THR A 1 78 ? -15.581 1.286 13.993 1.00 91.75 78 THR A N 1
ATOM 601 C CA . THR A 1 78 ? -15.334 2.120 15.172 1.00 91.75 78 THR A CA 1
ATOM 602 C C . THR A 1 78 ? -15.387 3.592 14.763 1.00 91.75 78 THR A C 1
ATOM 604 O O . THR A 1 78 ? -14.945 3.944 13.667 1.00 91.75 78 THR A O 1
ATOM 607 N N . GLY A 1 79 ? -15.882 4.460 15.649 1.00 89.38 79 GLY A N 1
ATOM 608 C CA . GLY A 1 79 ? -15.953 5.904 15.401 1.00 89.38 79 GLY A CA 1
ATOM 609 C C . GLY A 1 79 ? -16.938 6.269 14.286 1.00 89.38 79 GLY A C 1
ATOM 610 O O . GLY A 1 79 ? -17.911 5.552 14.056 1.00 89.38 79 GLY A O 1
ATOM 611 N N . THR A 1 80 ? -16.693 7.395 13.610 1.00 89.44 80 THR A N 1
ATOM 612 C CA . THR A 1 80 ? -17.565 7.921 12.537 1.00 89.44 80 THR A CA 1
ATOM 613 C C . THR A 1 80 ? -16.859 8.117 11.191 1.00 89.44 80 THR A C 1
ATOM 615 O O . THR A 1 80 ? -17.529 8.193 10.171 1.00 89.44 80 THR A O 1
ATOM 618 N N . GLU A 1 81 ? -15.522 8.160 11.166 1.00 88.69 81 GLU A N 1
ATOM 619 C CA . GLU A 1 81 ? -14.713 8.479 9.969 1.00 88.69 81 GLU A CA 1
ATOM 620 C C . GLU A 1 81 ? -13.813 7.306 9.514 1.00 88.69 81 GLU A C 1
ATOM 622 O O . GLU A 1 81 ? -12.873 7.471 8.725 1.00 88.69 81 GLU A O 1
ATOM 627 N N . GLY A 1 82 ? -14.081 6.113 10.050 1.00 94.50 82 GLY A N 1
ATOM 628 C CA . GLY A 1 82 ? -13.299 4.898 9.840 1.00 94.50 82 GLY A CA 1
ATOM 629 C C . GLY A 1 82 ? -13.755 4.048 8.652 1.00 94.50 82 GLY A C 1
ATOM 630 O O . GLY A 1 82 ? -14.331 4.525 7.666 1.00 94.50 82 GLY A O 1
ATOM 631 N N . ILE A 1 83 ? -13.476 2.751 8.750 1.00 97.44 83 ILE A N 1
ATOM 632 C CA . ILE A 1 83 ? -13.898 1.748 7.768 1.00 97.44 83 ILE A CA 1
ATOM 633 C C . ILE A 1 83 ? -15.258 1.144 8.142 1.00 97.44 83 ILE A C 1
ATOM 635 O O . ILE A 1 83 ? -15.711 1.253 9.284 1.00 97.44 83 ILE A O 1
ATOM 639 N N . THR A 1 84 ? -15.924 0.480 7.201 1.00 97.62 84 THR A N 1
ATOM 640 C CA . THR A 1 84 ? -17.174 -0.242 7.469 1.00 97.62 84 THR A CA 1
ATOM 641 C C . THR A 1 84 ? -16.913 -1.572 8.171 1.00 97.62 84 THR A C 1
ATOM 643 O O . THR A 1 84 ? -15.938 -2.262 7.868 1.00 97.62 84 THR A O 1
ATOM 646 N N . ALA A 1 85 ? -17.827 -1.995 9.048 1.00 94.94 85 ALA A N 1
ATOM 647 C CA . ALA A 1 85 ? -17.736 -3.299 9.715 1.00 94.94 85 ALA A CA 1
ATOM 648 C C . ALA A 1 85 ? -17.715 -4.478 8.718 1.00 94.94 85 ALA A C 1
ATOM 650 O O . ALA A 1 85 ? -17.009 -5.459 8.924 1.00 94.94 85 ALA A O 1
ATOM 651 N N . ARG A 1 86 ? -18.426 -4.357 7.587 1.00 95.44 86 ARG A N 1
ATOM 652 C CA . ARG A 1 86 ? -18.456 -5.387 6.532 1.00 95.44 86 ARG A CA 1
ATOM 653 C C . ARG A 1 86 ? -17.156 -5.505 5.733 1.00 95.44 86 ARG A C 1
ATOM 655 O O . ARG A 1 86 ? -16.954 -6.495 5.040 1.00 95.44 86 ARG A O 1
ATOM 662 N N . SER A 1 87 ? -16.294 -4.489 5.774 1.00 96.69 87 SER A N 1
ATOM 663 C CA . SER A 1 87 ? -15.025 -4.513 5.040 1.00 96.69 87 SER A CA 1
ATOM 664 C C . SER A 1 87 ? -13.936 -5.332 5.735 1.00 96.69 87 SER A C 1
ATOM 666 O O . SER A 1 87 ? -12.935 -5.661 5.100 1.00 96.69 87 SER A O 1
ATOM 668 N N . VAL A 1 88 ? -14.151 -5.713 7.000 1.00 96.75 88 VAL A N 1
ATOM 669 C CA . VAL A 1 88 ? -13.197 -6.487 7.807 1.00 96.75 88 VAL A CA 1
ATOM 670 C C . VAL A 1 88 ? -12.848 -7.815 7.141 1.00 96.75 88 VAL A C 1
ATOM 672 O O . VAL A 1 88 ? -11.667 -8.107 6.994 1.00 96.75 88 VAL A O 1
ATOM 675 N N . ASP A 1 89 ? -13.833 -8.561 6.634 1.00 97.06 89 ASP A N 1
ATOM 676 C CA . ASP A 1 89 ? -13.596 -9.848 5.959 1.00 97.06 89 ASP A CA 1
ATOM 677 C C . ASP A 1 89 ? -12.680 -9.697 4.732 1.00 97.06 89 ASP A C 1
ATOM 679 O O . ASP A 1 89 ? -11.840 -10.551 4.445 1.00 97.06 89 ASP A O 1
ATOM 683 N N . LYS A 1 90 ? -12.800 -8.577 4.003 1.00 97.44 90 LYS A N 1
ATOM 684 C CA . LYS A 1 90 ? -11.901 -8.260 2.882 1.00 97.44 90 LYS A CA 1
ATOM 685 C C . LYS A 1 90 ? -10.496 -7.912 3.361 1.00 97.44 90 LYS A C 1
ATOM 687 O O . LYS A 1 90 ? -9.532 -8.326 2.723 1.00 97.44 90 LYS A O 1
ATOM 692 N N . GLY A 1 91 ? -10.382 -7.189 4.473 1.00 97.94 91 GLY A N 1
ATOM 693 C CA . GLY A 1 91 ? -9.101 -6.922 5.123 1.00 97.94 91 GLY A CA 1
ATOM 694 C C . GLY A 1 91 ? -8.409 -8.198 5.603 1.00 97.94 91 GLY A C 1
A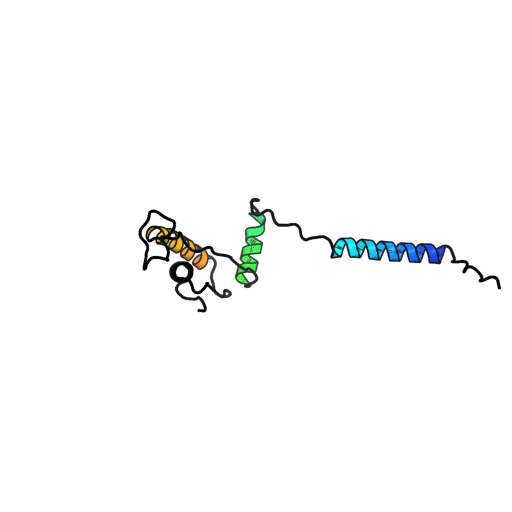TOM 695 O O . GLY A 1 91 ? -7.220 -8.365 5.362 1.00 97.94 91 GLY A O 1
ATOM 696 N N . GLN A 1 92 ? -9.153 -9.132 6.196 1.00 98.12 92 GLN A N 1
ATOM 697 C CA . GLN A 1 92 ? -8.623 -10.421 6.651 1.00 98.12 92 GLN A CA 1
ATOM 698 C C . GLN A 1 92 ? -8.134 -11.286 5.489 1.00 98.12 92 GLN A C 1
ATOM 700 O O . GLN A 1 92 ? -7.034 -11.827 5.555 1.00 98.12 92 GLN A O 1
ATOM 705 N N . ALA A 1 93 ? -8.892 -11.357 4.391 1.00 98.12 93 ALA A N 1
ATOM 706 C CA . ALA A 1 93 ? -8.439 -12.055 3.189 1.00 98.12 93 ALA A CA 1
ATOM 707 C C . ALA A 1 93 ? -7.124 -11.462 2.648 1.00 98.12 93 ALA A C 1
ATOM 709 O O . ALA A 1 93 ? -6.198 -12.199 2.315 1.00 98.12 93 ALA A O 1
ATOM 710 N N . LEU A 1 94 ? -7.009 -10.129 2.629 1.00 97.38 94 LEU A N 1
ATOM 711 C CA . LEU A 1 94 ? -5.777 -9.453 2.227 1.00 97.38 94 LEU A CA 1
ATOM 712 C C . LEU A 1 94 ? -4.622 -9.726 3.207 1.00 97.38 94 LEU A C 1
ATOM 714 O O . LEU A 1 94 ? -3.485 -9.913 2.775 1.00 97.38 94 LEU A O 1
ATOM 718 N N . SER A 1 95 ? -4.915 -9.794 4.508 1.00 97.56 95 SER A N 1
ATOM 719 C CA . SER A 1 95 ? -3.946 -10.167 5.542 1.00 97.56 95 SER A CA 1
ATOM 720 C C . SER A 1 95 ? -3.369 -11.560 5.292 1.00 97.56 95 SER A C 1
ATOM 722 O O . SER A 1 95 ? -2.151 -11.735 5.307 1.00 97.56 95 SER A O 1
ATOM 724 N N . GLU A 1 96 ? -4.217 -12.546 4.980 1.00 98.06 96 GLU A N 1
ATOM 725 C CA . GLU A 1 96 ? -3.764 -13.899 4.643 1.00 98.06 96 GLU A CA 1
ATOM 726 C C . GLU A 1 96 ? -2.859 -13.921 3.408 1.00 98.06 96 GLU A C 1
ATOM 728 O O . GLU A 1 96 ? -1.849 -14.630 3.388 1.00 98.06 96 GLU A O 1
ATOM 733 N N . ASP A 1 97 ? -3.201 -13.148 2.378 1.00 96.25 97 ASP A N 1
ATOM 734 C CA . ASP A 1 97 ? -2.415 -13.085 1.149 1.00 96.25 97 ASP A CA 1
ATOM 735 C C . ASP A 1 97 ? -1.033 -12.464 1.394 1.00 96.25 97 ASP A C 1
ATOM 737 O O . ASP A 1 97 ? -0.021 -13.041 0.982 1.00 96.25 97 ASP A O 1
ATOM 741 N N . PHE A 1 98 ? -0.951 -11.355 2.136 1.00 96.12 98 PHE A N 1
ATOM 742 C CA . PHE A 1 98 ? 0.336 -10.771 2.533 1.00 96.12 98 PHE A CA 1
ATOM 743 C C . PHE A 1 98 ? 1.128 -11.676 3.477 1.00 96.12 98 PHE A C 1
ATOM 745 O O . PHE A 1 98 ? 2.347 -11.790 3.337 1.00 96.12 98 PHE A O 1
ATOM 752 N N . TYR A 1 99 ? 0.460 -12.376 4.394 1.00 94.31 99 TYR A N 1
ATOM 753 C CA . TYR A 1 99 ? 1.110 -13.352 5.263 1.00 94.31 99 TYR A CA 1
ATOM 754 C C . TYR A 1 99 ? 1.771 -14.476 4.452 1.00 94.31 99 TYR A C 1
ATOM 756 O O . TYR A 1 99 ? 2.923 -14.826 4.713 1.00 94.31 99 TYR A O 1
ATOM 764 N N . ARG A 1 100 ? 1.089 -14.999 3.422 1.00 94.88 100 ARG A N 1
ATOM 765 C CA . ARG A 1 100 ? 1.652 -16.008 2.504 1.00 94.88 100 ARG A CA 1
ATOM 766 C C . ARG A 1 100 ? 2.804 -15.463 1.659 1.00 94.88 100 ARG A C 1
ATOM 768 O O . ARG A 1 100 ? 3.721 -16.221 1.345 1.00 94.88 100 ARG A O 1
ATOM 775 N N . LEU A 1 101 ? 2.763 -14.185 1.274 1.00 93.81 101 LEU A N 1
ATOM 776 C CA . LEU A 1 101 ? 3.876 -13.522 0.582 1.00 93.81 101 LEU A CA 1
ATOM 777 C C . LEU A 1 101 ? 5.095 -13.326 1.498 1.00 93.81 101 LEU A C 1
ATOM 779 O O . LEU A 1 101 ? 6.225 -13.345 1.012 1.00 93.81 101 LEU A O 1
ATOM 783 N N . GLY A 1 102 ? 4.873 -13.185 2.805 1.00 94.62 102 GLY A N 1
ATOM 784 C CA . GLY A 1 102 ? 5.903 -12.923 3.805 1.00 94.62 102 GLY A CA 1
ATOM 785 C C . GLY A 1 102 ? 6.300 -11.446 3.846 1.00 94.62 102 GLY A C 1
ATOM 786 O O . GLY A 1 102 ? 6.472 -10.817 2.809 1.00 94.62 102 GLY A O 1
ATOM 787 N N . LEU A 1 103 ? 6.465 -10.905 5.055 1.00 93.50 103 LEU A N 1
ATOM 788 C CA . LEU A 1 103 ? 6.689 -9.471 5.311 1.00 93.50 103 LEU A CA 1
ATOM 789 C C . LEU A 1 103 ? 8.074 -9.174 5.921 1.00 93.50 103 LEU A C 1
ATOM 791 O O . LEU A 1 103 ? 8.275 -8.131 6.526 1.00 93.50 103 LEU A O 1
ATOM 795 N N . LEU A 1 104 ? 9.029 -10.108 5.823 1.00 91.38 104 LEU A N 1
ATOM 796 C CA . LEU A 1 104 ? 10.319 -10.005 6.529 1.00 91.38 104 LEU A CA 1
ATOM 797 C C . LEU A 1 104 ? 11.169 -8.801 6.096 1.00 91.38 104 LEU A C 1
ATOM 799 O O . LEU A 1 104 ? 11.907 -8.267 6.915 1.00 91.38 104 LEU A O 1
ATOM 803 N N . ASN A 1 105 ? 11.068 -8.395 4.828 1.00 94.56 105 ASN A N 1
ATOM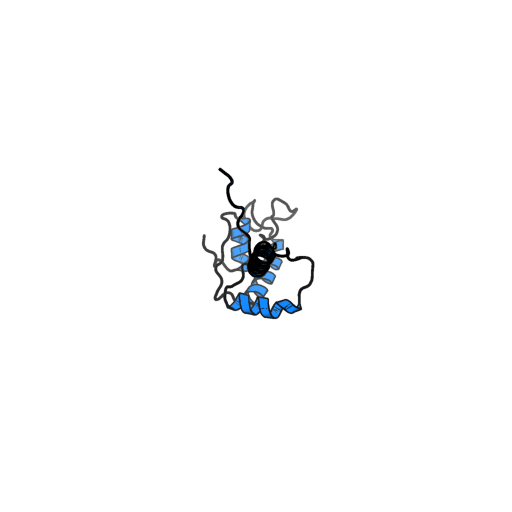 804 C CA . ASN A 1 105 ? 11.814 -7.277 4.243 1.00 94.56 105 ASN A CA 1
ATOM 805 C C . ASN A 1 105 ? 10.856 -6.152 3.826 1.00 94.56 105 ASN A C 1
ATOM 807 O O . ASN A 1 105 ? 10.962 -5.613 2.724 1.00 94.56 105 ASN A O 1
ATOM 811 N N . SER A 1 106 ? 9.858 -5.872 4.664 1.00 93.88 106 SER A N 1
ATOM 812 C CA . SER A 1 106 ? 8.802 -4.909 4.367 1.00 93.88 106 SER A CA 1
ATOM 813 C C . SER A 1 106 ? 8.604 -3.953 5.534 1.00 93.88 106 SER A C 1
ATOM 815 O O . SER A 1 106 ? 8.311 -4.386 6.645 1.00 93.88 106 SER A O 1
ATOM 817 N N . ASP A 1 107 ? 8.695 -2.660 5.243 1.00 95.38 107 ASP A N 1
ATOM 818 C CA . ASP A 1 107 ? 8.268 -1.596 6.146 1.00 95.38 107 ASP A CA 1
ATOM 819 C C . ASP A 1 107 ? 6.831 -1.187 5.801 1.00 95.38 107 ASP A C 1
ATOM 821 O O . ASP A 1 107 ? 6.467 -1.081 4.624 1.00 95.38 107 ASP A O 1
ATOM 825 N N . VAL A 1 108 ? 6.003 -0.965 6.822 1.00 95.94 108 VAL A N 1
ATOM 826 C CA . VAL A 1 108 ? 4.592 -0.589 6.663 1.00 95.94 108 VAL A CA 1
ATOM 827 C C . VAL A 1 108 ? 4.397 0.846 7.145 1.00 95.94 108 VAL A C 1
ATOM 829 O O . VAL A 1 108 ? 4.872 1.228 8.212 1.00 95.94 108 VAL A O 1
ATOM 832 N N . TYR A 1 109 ? 3.682 1.640 6.349 1.00 96.50 109 TYR A N 1
ATOM 833 C CA . TYR A 1 109 ? 3.355 3.029 6.657 1.00 96.50 109 TYR A CA 1
ATOM 834 C C . TYR A 1 109 ? 1.891 3.309 6.328 1.00 96.50 109 TYR A C 1
ATOM 836 O O . TYR A 1 109 ? 1.372 2.851 5.304 1.00 96.50 109 TYR A O 1
ATOM 844 N N . ASN A 1 110 ? 1.246 4.138 7.141 1.00 96.12 110 ASN A N 1
ATOM 845 C CA . ASN A 1 110 ? -0.089 4.662 6.878 1.00 96.12 110 ASN A CA 1
ATOM 846 C C . ASN A 1 110 ? -0.165 6.156 7.193 1.00 96.12 110 ASN A C 1
ATOM 848 O O . ASN A 1 110 ? 0.621 6.704 7.953 1.00 96.12 110 ASN A O 1
ATOM 852 N N . SER A 1 111 ? -1.150 6.840 6.610 1.00 94.62 111 SER A N 1
ATOM 853 C CA . SER A 1 111 ? -1.457 8.212 7.023 1.00 94.62 111 SER A CA 1
ATOM 854 C C . SER A 1 111 ? -2.062 8.242 8.438 1.00 94.62 111 SER A C 1
ATOM 856 O O . SER A 1 111 ? -2.665 7.242 8.846 1.00 94.62 111 SER A O 1
ATOM 858 N N . PRO A 1 112 ? -2.011 9.385 9.150 1.00 91.81 112 PRO A N 1
ATOM 859 C CA . PRO A 1 112 ? -2.579 9.537 10.494 1.00 91.81 112 PRO A CA 1
ATOM 860 C C . PRO A 1 112 ? -4.108 9.734 10.454 1.00 91.81 112 PRO A C 1
ATOM 862 O O . PRO A 1 112 ? -4.650 10.687 11.008 1.00 91.81 112 PRO A O 1
ATOM 865 N N . LEU A 1 113 ? -4.816 8.880 9.712 1.00 94.50 113 LEU A N 1
ATOM 866 C CA . LEU A 1 113 ? -6.271 8.903 9.558 1.00 94.50 113 LEU A CA 1
ATOM 867 C C . LEU A 1 113 ? -6.858 7.573 10.026 1.00 94.50 113 LEU A C 1
ATOM 869 O O . LEU A 1 113 ? -6.345 6.518 9.652 1.00 94.50 113 LEU A O 1
ATOM 873 N N . ASP A 1 114 ? -7.988 7.617 10.737 1.00 95.00 114 ASP A N 1
ATOM 874 C CA . ASP A 1 114 ? -8.640 6.435 11.323 1.00 95.00 114 ASP A CA 1
ATOM 875 C C . ASP A 1 114 ? -8.802 5.290 10.323 1.00 95.00 114 ASP A C 1
ATOM 877 O O . ASP A 1 114 ? -8.442 4.152 10.601 1.00 95.00 114 ASP A O 1
ATOM 881 N N . ARG A 1 115 ? -9.287 5.582 9.112 1.00 95.88 115 ARG A N 1
ATOM 882 C CA . ARG A 1 115 ? -9.502 4.555 8.083 1.00 95.88 115 ARG A CA 1
ATOM 883 C C . ARG A 1 115 ? -8.219 3.856 7.626 1.00 95.88 115 ARG A C 1
ATOM 885 O O . ARG A 1 115 ? -8.277 2.690 7.243 1.00 95.88 115 ARG A O 1
ATOM 892 N N . THR A 1 116 ? -7.081 4.554 7.610 1.00 96.62 116 THR A N 1
ATOM 893 C CA . THR A 1 116 ? -5.802 3.954 7.207 1.00 96.62 116 THR A CA 1
ATOM 894 C C . THR A 1 116 ? -5.151 3.221 8.368 1.00 96.62 116 THR A C 1
ATOM 896 O O . THR A 1 116 ? -4.659 2.127 8.131 1.00 96.62 116 THR A O 1
ATOM 899 N N . ALA A 1 117 ? -5.248 3.742 9.595 1.00 95.75 117 ALA A N 1
ATOM 900 C CA . ALA A 1 117 ? -4.802 3.040 10.799 1.00 95.75 117 ALA A CA 1
ATOM 901 C C . ALA A 1 117 ? -5.604 1.745 11.028 1.00 95.75 117 ALA A C 1
ATOM 903 O O . ALA A 1 117 ? -5.038 0.676 11.186 1.00 95.75 117 ALA A O 1
ATOM 904 N N . GLN A 1 118 ? -6.937 1.792 10.918 1.00 96.81 118 GLN A N 1
ATOM 905 C CA . GLN A 1 118 ? -7.791 0.600 11.030 1.00 96.81 118 GLN A CA 1
ATOM 906 C C . GLN A 1 118 ? -7.510 -0.427 9.923 1.00 96.81 118 GLN A C 1
ATOM 908 O O . GLN A 1 118 ? -7.540 -1.629 10.171 1.00 96.81 118 GLN A O 1
ATOM 913 N N . THR A 1 119 ? -7.247 0.032 8.694 1.00 97.88 119 THR A N 1
ATOM 914 C CA . THR A 1 119 ? -6.873 -0.875 7.598 1.00 97.88 119 THR A CA 1
ATOM 915 C C . THR A 1 119 ? -5.519 -1.523 7.862 1.00 97.88 119 THR A C 1
ATOM 917 O O . THR A 1 119 ? -5.387 -2.728 7.666 1.00 97.88 119 THR A O 1
ATOM 920 N N . GLU A 1 120 ? -4.530 -0.744 8.299 1.00 97.44 120 GLU A N 1
ATOM 921 C CA . GLU A 1 120 ? -3.205 -1.253 8.644 1.00 97.44 120 GLU A CA 1
ATOM 922 C C . GLU A 1 120 ? -3.307 -2.296 9.761 1.00 97.44 120 GLU A C 1
ATOM 924 O O . GLU A 1 120 ? -2.845 -3.420 9.573 1.00 97.44 120 GLU A O 1
ATOM 929 N N . SER A 1 121 ? -4.042 -1.986 10.827 1.00 96.94 121 SER A N 1
ATOM 930 C CA . SER A 1 121 ? -4.264 -2.884 11.958 1.00 96.94 121 SER A CA 1
ATOM 931 C C . SER A 1 121 ? -4.842 -4.232 11.523 1.00 96.94 121 SER A C 1
ATOM 933 O O . SER A 1 121 ? -4.338 -5.294 11.884 1.00 96.94 121 SER A O 1
ATOM 935 N N . ILE A 1 122 ? -5.863 -4.215 10.661 1.00 97.62 122 ILE A N 1
ATOM 936 C CA . ILE A 1 122 ? -6.521 -5.440 10.184 1.00 97.62 122 ILE A CA 1
ATOM 937 C C . ILE A 1 122 ? -5.640 -6.234 9.217 1.00 97.62 122 ILE A C 1
ATOM 939 O O . ILE A 1 122 ? -5.639 -7.464 9.261 1.00 97.62 122 ILE A O 1
ATOM 943 N N . VAL A 1 123 ? -4.936 -5.562 8.305 1.00 97.94 123 VAL A N 1
ATOM 944 C CA . VAL A 1 123 ? -4.195 -6.237 7.228 1.00 97.94 123 VAL A CA 1
ATOM 945 C C . VAL A 1 123 ? -2.811 -6.680 7.700 1.00 97.94 123 VAL A C 1
ATOM 947 O O . VAL A 1 123 ? -2.381 -7.793 7.393 1.00 97.94 123 VAL A O 1
ATOM 950 N N . PHE A 1 124 ? -2.118 -5.835 8.456 1.00 96.94 124 PHE A N 1
ATOM 951 C CA . PHE A 1 124 ? -0.710 -5.998 8.815 1.00 96.94 124 PHE A CA 1
ATOM 952 C C . PHE A 1 124 ? -0.475 -6.229 10.311 1.00 96.94 124 PHE A C 1
ATOM 954 O O . PHE A 1 124 ? 0.605 -6.715 10.664 1.00 96.94 124 PHE A O 1
ATOM 961 N N . GLY A 1 125 ? -1.483 -6.013 11.162 1.00 95.44 125 GLY A N 1
ATOM 962 C CA . GLY A 1 125 ? -1.428 -6.333 12.588 1.00 95.44 125 GLY A CA 1
ATOM 963 C C . GLY A 1 125 ? -0.607 -5.340 13.404 1.00 95.44 125 GLY A C 1
ATOM 964 O O . GLY A 1 125 ? 0.250 -5.786 14.166 1.00 95.44 125 GLY A O 1
ATOM 965 N N . ASP A 1 126 ? -0.841 -4.039 13.213 1.00 94.62 126 ASP A N 1
ATOM 966 C CA . ASP A 1 126 ? -0.179 -2.935 13.929 1.00 94.62 126 ASP A CA 1
ATOM 967 C C . ASP A 1 126 ? 1.358 -2.995 13.823 1.00 94.62 126 ASP A C 1
ATOM 969 O O . ASP A 1 126 ? 2.094 -2.803 14.793 1.00 94.62 126 ASP A O 1
ATOM 973 N N . ARG A 1 127 ? 1.859 -3.334 12.631 1.00 90.94 127 ARG A N 1
ATOM 974 C CA . ARG A 1 127 ? 3.301 -3.356 12.321 1.00 90.94 127 ARG A CA 1
ATOM 975 C C . ARG A 1 127 ? 3.794 -2.026 11.761 1.00 90.94 127 ARG A C 1
ATOM 977 O O . ARG A 1 127 ? 5.005 -1.853 11.620 1.00 90.94 127 ARG A O 1
ATOM 984 N N . GLY A 1 128 ? 2.872 -1.146 11.387 1.00 81.88 128 GLY A N 1
ATOM 985 C CA . GLY A 1 128 ? 3.151 0.162 10.826 1.00 81.88 128 GLY A CA 1
ATOM 986 C C . GLY A 1 128 ? 3.938 1.065 11.768 1.00 81.88 128 GLY A C 1
ATOM 987 O O . GLY A 1 128 ? 3.849 0.964 12.991 1.00 81.88 128 GLY A O 1
ATOM 988 N N . PHE A 1 129 ? 4.720 1.961 11.174 1.00 78.88 129 PHE A N 1
ATOM 989 C CA . PHE A 1 129 ? 5.293 3.091 11.893 1.00 78.88 129 PHE A CA 1
ATOM 990 C C . PHE A 1 129 ? 4.286 4.248 11.896 1.00 78.88 129 PHE A C 1
ATOM 992 O O . PHE A 1 129 ? 3.888 4.708 10.822 1.00 78.88 129 PHE A O 1
ATOM 999 N N . ASP A 1 130 ? 3.914 4.701 13.095 1.00 59.28 130 ASP A N 1
ATOM 1000 C CA . ASP A 1 130 ? 3.058 5.874 13.334 1.00 59.28 130 ASP A CA 1
ATOM 1001 C C . ASP A 1 130 ? 3.841 7.199 13.339 1.00 59.28 130 ASP A C 1
ATOM 1003 O O . ASP A 1 130 ? 4.960 7.244 13.910 1.00 59.28 130 ASP A O 1
#

pLDDT: mean 88.72, std 12.55, range [37.28, 98.12]

Foldseek 3Di:
DDDDDDPQPPVNVVVVVVVVVVVVVVCCVVPPDPPDDPPVDDPVVCVVVVLVCVVVLNDDDDDDFFAFPCPDPADAPDDHGAHGPVRLVVLQVLLVVDVVSDCPSHADEFDPGRRGCVSCCSRVNPRHDD

Radius of gyration: 28.12 Å; chains: 1; bounding box: 67×57×62 Å